Protein AF-Q9UZE1-F1 (afdb_monomer_lite)

Organism: Pyrococcus abyssi (strain GE5 / Orsay) (NCBI:txid272844)

Secondary structure (DSSP, 8-state):
--S-HHHHHHHHHHHHHHHHHHHHHHHTTS-SB-SSTT-SSBPPHHHHHHHHHHHHHHHHHHHHHHHHHHHTT-

Radius of gyration: 16.77 Å; chains: 1; bounding box: 34×20×49 Å

Sequence (74 aa):
MNRSRLKQLLSLNLVALGVVLYLIGKGAELGNGPPLKDFPTPVDPIPSVLMLTTLVVDVAVTGLALSFLLEGGK

pLDDT: mean 88.25, std 9.36, range [49.53, 96.81]

Structure (mmCIF, N/CA/C/O backbone):
data_AF-Q9UZE1-F1
#
_entry.id   AF-Q9UZE1-F1
#
loop_
_atom_site.group_PDB
_atom_site.id
_atom_site.type_symbol
_atom_site.label_atom_id
_atom_site.label_alt_id
_atom_site.label_comp_id
_atom_site.label_asym_id
_atom_site.label_entity_id
_atom_site.label_seq_id
_atom_site.pdbx_PDB_ins_code
_atom_site.Cartn_x
_atom_site.Cartn_y
_atom_site.Cartn_z
_atom_site.occupancy
_atom_site.B_iso_or_equiv
_atom_site.auth_seq_id
_atom_site.auth_comp_id
_atom_site.auth_asym_id
_atom_site.auth_atom_id
_atom_site.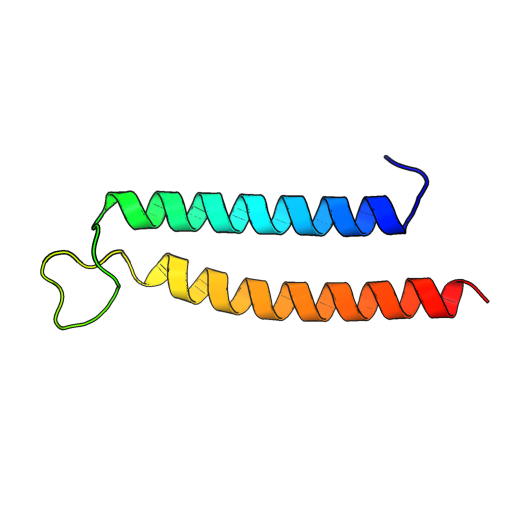pdbx_PDB_model_num
ATOM 1 N N . MET A 1 1 ? 0.441 10.250 19.799 1.00 54.75 1 MET A N 1
ATOM 2 C CA . MET A 1 1 ? -0.485 9.115 19.580 1.00 54.75 1 MET A CA 1
ATOM 3 C C . MET A 1 1 ? -1.917 9.613 19.768 1.00 54.75 1 MET A C 1
ATOM 5 O O . MET A 1 1 ? -2.182 10.251 20.779 1.00 54.75 1 MET A O 1
ATOM 9 N N . ASN A 1 2 ? -2.796 9.450 18.772 1.00 71.12 2 ASN A N 1
ATOM 10 C CA . ASN A 1 2 ? -4.166 9.988 18.805 1.00 71.12 2 ASN A CA 1
ATOM 11 C C . ASN A 1 2 ? -5.061 9.152 19.740 1.00 71.12 2 ASN A C 1
ATOM 13 O O . ASN A 1 2 ? -4.900 7.938 19.780 1.00 71.12 2 ASN A O 1
ATOM 17 N N . ARG A 1 3 ? -6.003 9.767 20.470 1.00 78.25 3 ARG A N 1
ATOM 18 C CA . ARG A 1 3 ? -6.876 9.043 21.422 1.00 78.25 3 ARG A CA 1
ATOM 19 C C . ARG A 1 3 ? -7.986 8.228 20.754 1.00 78.25 3 ARG A C 1
ATOM 21 O O . ARG A 1 3 ? -8.520 7.307 21.359 1.00 78.25 3 ARG A O 1
ATOM 28 N N . SER A 1 4 ? -8.360 8.581 19.525 1.00 89.19 4 SER A N 1
ATOM 29 C CA . SER A 1 4 ? -9.390 7.858 18.779 1.00 89.19 4 SER A CA 1
ATOM 30 C C . SER A 1 4 ? -8.790 6.632 18.092 1.00 89.19 4 SER A C 1
ATOM 32 O O . SER A 1 4 ? -7.990 6.777 17.165 1.00 89.19 4 SER A O 1
ATOM 34 N N . ARG A 1 5 ? -9.244 5.441 18.506 1.00 88.62 5 ARG A N 1
ATOM 35 C CA . ARG A 1 5 ? -8.870 4.147 17.909 1.00 88.62 5 ARG A CA 1
ATOM 36 C C . ARG A 1 5 ? -9.125 4.107 16.391 1.00 88.62 5 ARG A C 1
ATOM 38 O O . ARG A 1 5 ? -8.300 3.598 15.641 1.00 88.62 5 ARG A O 1
ATOM 45 N N . LEU A 1 6 ? -10.201 4.745 15.922 1.00 91.25 6 LEU A N 1
ATOM 46 C CA . LEU A 1 6 ? -10.530 4.847 14.493 1.00 91.25 6 LEU A CA 1
ATOM 47 C C . LEU A 1 6 ? -9.510 5.688 13.711 1.00 91.25 6 LEU A C 1
ATOM 49 O O . LEU A 1 6 ? -9.082 5.306 12.627 1.00 91.25 6 LEU A O 1
ATOM 53 N N . LYS A 1 7 ? -9.053 6.811 14.279 1.00 91.44 7 LYS A N 1
ATOM 54 C CA . LYS A 1 7 ? -8.009 7.626 13.638 1.00 91.44 7 LYS A CA 1
ATOM 55 C C . LYS A 1 7 ? -6.649 6.927 13.642 1.00 91.44 7 LYS A C 1
ATOM 57 O O . LYS A 1 7 ? -5.866 7.149 12.724 1.00 91.44 7 LYS A O 1
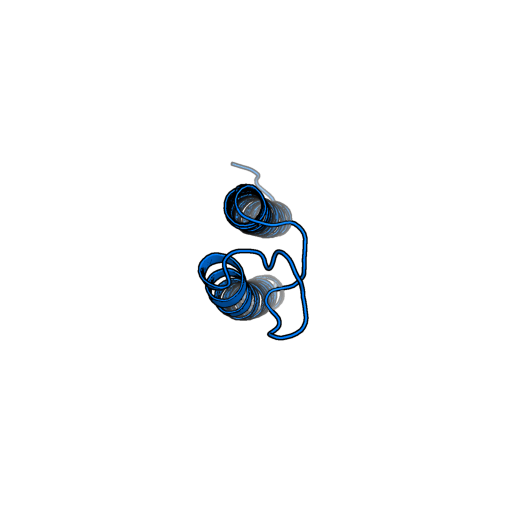ATOM 62 N N . GLN A 1 8 ? -6.366 6.084 14.634 1.00 92.06 8 GLN A N 1
ATOM 63 C CA . GLN A 1 8 ? -5.155 5.256 14.639 1.00 92.06 8 GLN A CA 1
ATOM 64 C C . GLN A 1 8 ? -5.193 4.198 13.531 1.00 92.06 8 GLN A C 1
ATOM 66 O O . GLN A 1 8 ? -4.213 4.069 12.807 1.00 92.06 8 GLN A O 1
ATOM 71 N N . LEU A 1 9 ? -6.331 3.520 13.347 1.00 93.62 9 LEU A N 1
ATOM 72 C CA . LEU A 1 9 ? -6.538 2.568 12.252 1.00 93.62 9 LEU A CA 1
ATOM 73 C C . LEU A 1 9 ? -6.317 3.225 10.879 1.00 93.62 9 LEU A C 1
ATOM 75 O O . LEU A 1 9 ? -5.573 2.717 10.048 1.00 93.62 9 LEU A O 1
ATOM 79 N N . LEU A 1 10 ? -6.905 4.405 10.671 1.00 93.62 10 LEU A N 1
ATOM 80 C CA . LEU A 1 10 ? -6.770 5.143 9.415 1.00 93.62 10 LEU A CA 1
ATOM 81 C C . LEU A 1 10 ? -5.328 5.624 9.179 1.00 93.62 10 LEU A C 1
ATOM 83 O O . LEU A 1 10 ? -4.842 5.625 8.053 1.00 93.62 10 LEU A O 1
ATOM 87 N N . SER A 1 11 ? -4.620 5.981 10.255 1.00 94.06 11 SER A N 1
ATOM 88 C CA . SER A 1 11 ? -3.198 6.340 10.184 1.00 94.06 11 SER A CA 1
ATOM 89 C C . SER A 1 11 ? -2.328 5.139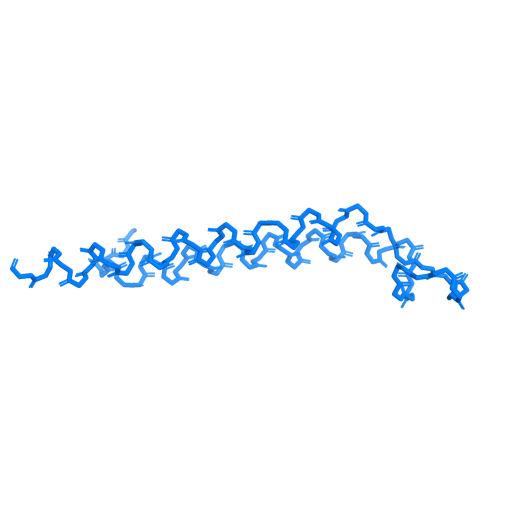 9.796 1.00 94.06 11 SER A C 1
ATOM 91 O O . SER A 1 11 ? -1.374 5.306 9.046 1.00 94.06 11 SER A O 1
ATOM 93 N N . LEU A 1 12 ? -2.660 3.934 10.274 1.00 93.44 12 LEU A N 1
ATOM 94 C CA . LEU A 1 12 ? -1.959 2.702 9.906 1.00 93.44 12 LEU A CA 1
ATOM 95 C C . LEU A 1 12 ? -2.134 2.385 8.415 1.00 93.44 12 LEU A C 1
ATOM 97 O O . LEU A 1 12 ? -1.146 2.126 7.732 1.00 93.44 12 LEU A O 1
ATOM 101 N N . ASN A 1 13 ? -3.361 2.494 7.900 1.00 93.81 13 ASN A N 1
ATOM 102 C CA . ASN A 1 13 ? -3.644 2.275 6.482 1.00 93.81 13 ASN A CA 1
ATOM 103 C C . ASN A 1 13 ? -2.930 3.305 5.582 1.00 93.81 13 ASN A C 1
ATOM 105 O O . ASN A 1 13 ? -2.372 2.942 4.550 1.00 93.81 13 ASN A O 1
ATOM 109 N N . LEU A 1 14 ? -2.839 4.573 6.008 1.00 95.56 14 LEU A N 1
ATOM 110 C CA . LEU A 1 14 ? -2.049 5.593 5.303 1.00 95.56 14 LEU A CA 1
ATOM 111 C C . LEU A 1 14 ? -0.554 5.254 5.243 1.00 95.56 14 LEU A C 1
ATOM 113 O O . LEU A 1 14 ? 0.081 5.474 4.213 1.00 95.56 14 LEU A O 1
ATOM 117 N N . VAL A 1 15 ? 0.018 4.718 6.325 1.00 95.25 15 VAL A N 1
ATOM 118 C CA . VAL A 1 15 ? 1.421 4.275 6.337 1.00 95.25 15 VAL A CA 1
ATOM 119 C C . VAL A 1 15 ? 1.620 3.094 5.390 1.00 95.25 15 VAL A C 1
ATOM 121 O O . VAL A 1 15 ? 2.552 3.120 4.587 1.00 95.25 15 VAL A O 1
ATOM 124 N N . ALA A 1 16 ? 0.732 2.095 5.432 1.00 93.75 16 ALA A N 1
ATOM 125 C CA . ALA A 1 16 ? 0.778 0.951 4.523 1.00 93.75 16 ALA A CA 1
ATOM 126 C C . ALA A 1 16 ? 0.705 1.399 3.053 1.00 93.75 16 ALA A C 1
ATOM 128 O O . ALA A 1 16 ? 1.545 1.007 2.243 1.00 93.75 16 ALA A O 1
ATOM 129 N N . LEU A 1 17 ? -0.220 2.307 2.726 1.00 94.94 17 LEU A N 1
ATOM 130 C CA . LEU A 1 17 ? -0.339 2.891 1.391 1.00 94.94 17 LEU A CA 1
ATOM 131 C C . LEU A 1 17 ? 0.916 3.678 0.983 1.00 94.94 17 LEU A C 1
ATOM 133 O O . LEU A 1 17 ? 1.359 3.580 -0.158 1.00 94.94 17 LEU A O 1
ATOM 137 N N . GLY A 1 18 ? 1.525 4.426 1.905 1.00 95.56 18 GLY A N 1
ATOM 138 C CA . GLY A 1 18 ? 2.781 5.132 1.650 1.00 95.56 18 GLY A CA 1
ATOM 139 C C . GLY A 1 18 ? 3.918 4.184 1.257 1.00 95.56 18 GLY A C 1
ATOM 140 O O . GLY A 1 18 ? 4.639 4.454 0.297 1.00 95.56 18 GLY A O 1
ATOM 141 N N . VAL A 1 19 ? 4.041 3.044 1.943 1.00 94.44 19 VAL A N 1
ATOM 142 C CA . VAL A 1 19 ? 5.027 2.000 1.612 1.00 94.44 19 VAL A CA 1
ATOM 143 C C . VAL A 1 19 ? 4.742 1.381 0.240 1.00 94.44 19 VAL A C 1
ATOM 145 O O . VAL A 1 19 ? 5.668 1.205 -0.551 1.00 94.44 19 VAL A O 1
ATOM 148 N N . VAL A 1 20 ? 3.469 1.109 -0.069 1.00 94.50 20 VAL A N 1
ATOM 149 C CA . VAL A 1 20 ? 3.026 0.610 -1.384 1.00 94.50 20 VAL A CA 1
ATOM 150 C C . VAL A 1 20 ? 3.448 1.555 -2.501 1.00 94.50 20 VAL A C 1
ATOM 152 O O . VAL A 1 20 ? 4.101 1.134 -3.455 1.00 94.50 20 VAL A O 1
ATOM 155 N N . LEU A 1 21 ? 3.116 2.838 -2.369 1.00 93.94 21 LEU A N 1
ATOM 156 C CA . LEU A 1 21 ? 3.443 3.843 -3.375 1.00 93.94 21 LEU A CA 1
ATOM 157 C C . LEU A 1 21 ? 4.954 4.022 -3.531 1.00 93.94 21 LEU A C 1
ATOM 159 O O . LEU A 1 21 ? 5.440 4.142 -4.653 1.00 93.94 21 LEU A O 1
ATOM 163 N N . TYR A 1 22 ? 5.703 3.989 -2.429 1.00 93.88 22 TYR A N 1
ATOM 164 C CA . TYR A 1 22 ? 7.159 4.085 -2.462 1.00 93.88 22 TYR A CA 1
ATOM 165 C C . TYR A 1 22 ? 7.802 2.928 -3.242 1.00 93.88 22 TYR A C 1
ATOM 167 O O . TYR A 1 22 ? 8.636 3.159 -4.118 1.00 93.88 22 TYR A O 1
ATOM 175 N N . LEU A 1 23 ? 7.396 1.686 -2.964 1.00 92.19 23 LEU A N 1
ATOM 176 C CA . LEU A 1 23 ? 7.963 0.503 -3.616 1.00 92.19 23 LEU A CA 1
ATOM 177 C C . LEU A 1 23 ? 7.571 0.402 -5.094 1.00 92.19 23 LEU A C 1
ATOM 179 O O . LEU A 1 23 ? 8.422 0.088 -5.925 1.00 92.19 23 LEU A O 1
ATOM 183 N N . ILE A 1 24 ? 6.320 0.720 -5.442 1.00 91.75 24 ILE A N 1
ATOM 184 C CA . ILE A 1 24 ? 5.886 0.783 -6.846 1.00 91.75 24 ILE A CA 1
ATOM 185 C C . ILE A 1 24 ? 6.648 1.882 -7.591 1.00 91.75 24 ILE A C 1
ATOM 187 O O . ILE A 1 24 ? 7.131 1.643 -8.695 1.00 91.75 24 ILE A O 1
ATOM 191 N N . GLY A 1 25 ? 6.810 3.058 -6.976 1.00 90.69 25 GLY A N 1
ATOM 192 C CA . GLY A 1 25 ? 7.584 4.158 -7.551 1.00 90.69 25 GLY A CA 1
ATOM 193 C C . GLY A 1 25 ? 9.031 3.763 -7.846 1.00 90.69 25 GLY A C 1
ATOM 194 O O . GLY A 1 25 ? 9.553 4.112 -8.899 1.00 90.69 25 GLY A O 1
ATOM 195 N N . LYS A 1 26 ? 9.654 2.966 -6.970 1.00 89.88 26 LYS A N 1
ATOM 196 C CA . LYS A 1 26 ? 10.993 2.413 -7.212 1.00 89.88 26 LYS A CA 1
ATOM 197 C C . LYS A 1 26 ? 11.034 1.383 -8.340 1.00 89.88 26 LYS A C 1
ATOM 199 O O . LYS A 1 26 ? 11.957 1.414 -9.144 1.00 89.88 26 LYS A O 1
ATOM 204 N N . GLY A 1 27 ? 10.026 0.518 -8.448 1.00 84.50 27 GLY A N 1
ATOM 205 C CA . GLY A 1 27 ? 9.904 -0.429 -9.566 1.00 84.50 27 GLY A CA 1
ATOM 206 C C . GLY A 1 27 ? 9.682 0.238 -10.930 1.00 84.50 27 GLY A C 1
ATOM 207 O O . GLY A 1 27 ? 10.066 -0.320 -11.958 1.00 84.50 27 GLY A O 1
ATOM 208 N N . ALA A 1 28 ? 9.106 1.443 -10.940 1.00 84.44 28 ALA A N 1
ATOM 209 C CA . ALA A 1 28 ? 8.856 2.234 -12.144 1.00 84.44 28 ALA A CA 1
ATOM 210 C C . ALA A 1 28 ? 10.098 2.975 -12.684 1.00 84.44 28 ALA A C 1
ATOM 212 O O . ALA A 1 28 ? 10.043 3.533 -13.773 1.00 84.44 28 ALA A O 1
ATOM 213 N N . GLU A 1 29 ? 11.237 2.975 -11.979 1.00 83.50 29 GLU A N 1
ATOM 214 C CA . GLU A 1 29 ? 12.486 3.567 -12.499 1.00 83.50 29 GLU A CA 1
ATOM 215 C C . GLU A 1 29 ? 13.088 2.737 -13.657 1.00 83.50 29 GLU A C 1
ATOM 217 O O . GLU A 1 29 ? 13.865 3.258 -14.456 1.00 83.50 29 GLU A O 1
ATOM 222 N N . LEU A 1 30 ? 12.724 1.452 -13.769 1.00 76.12 30 LEU A N 1
ATOM 223 C CA . LEU A 1 30 ? 13.304 0.492 -14.721 1.00 76.12 30 LEU A CA 1
ATOM 224 C C . LEU A 1 30 ? 12.533 0.378 -16.048 1.00 76.12 30 LEU A C 1
ATOM 226 O O . LEU A 1 30 ? 13.076 -0.114 -17.036 1.00 76.12 30 LEU A O 1
ATOM 230 N N . GLY A 1 31 ? 11.280 0.831 -16.093 1.00 81.69 31 GLY A N 1
ATOM 231 C CA . GLY A 1 31 ? 10.399 0.698 -17.252 1.00 81.69 31 GLY A CA 1
ATOM 232 C C . GLY A 1 31 ? 9.128 1.527 -17.082 1.00 81.69 31 GLY A C 1
ATOM 233 O O . GLY A 1 31 ? 8.836 1.995 -15.991 1.00 81.69 31 GLY A O 1
ATOM 234 N N . ASN A 1 32 ? 8.364 1.719 -18.158 1.00 80.75 32 ASN A N 1
ATOM 235 C CA . ASN A 1 32 ? 7.138 2.538 -18.138 1.00 80.75 32 ASN A CA 1
ATOM 236 C C . ASN A 1 32 ? 5.892 1.767 -18.601 1.00 80.75 32 ASN A C 1
ATOM 238 O O . ASN A 1 32 ? 4.781 2.292 -18.555 1.00 80.75 32 ASN A O 1
ATOM 242 N N . GLY A 1 33 ? 6.064 0.537 -19.082 1.00 83.12 33 GLY A N 1
ATOM 243 C CA . GLY A 1 33 ? 4.985 -0.345 -19.502 1.00 83.12 33 GLY A CA 1
ATOM 244 C C . GLY A 1 33 ? 4.540 -1.283 -18.378 1.00 83.12 33 GLY A C 1
ATOM 245 O O . GLY A 1 33 ? 5.330 -1.599 -17.489 1.00 83.12 33 GLY A O 1
ATOM 246 N N . PRO A 1 34 ? 3.293 -1.776 -18.406 1.00 84.88 34 PRO A N 1
ATOM 247 C CA . PRO A 1 34 ? 2.856 -2.830 -17.497 1.00 84.88 34 PRO A CA 1
ATOM 248 C C . PRO A 1 34 ? 3.768 -4.067 -17.605 1.00 84.88 34 PRO A C 1
ATOM 250 O O . PRO A 1 34 ? 4.330 -4.314 -18.677 1.00 84.88 34 PRO A O 1
ATOM 253 N N . PRO A 1 35 ? 3.905 -4.863 -16.526 1.00 84.12 35 PRO A N 1
ATOM 254 C CA . PRO A 1 35 ? 4.763 -6.047 -16.485 1.00 84.12 35 PRO A CA 1
ATOM 255 C C . PRO A 1 35 ? 4.126 -7.213 -17.263 1.00 84.12 35 PRO A C 1
ATOM 257 O O . PRO A 1 35 ? 3.722 -8.231 -16.704 1.00 84.12 35 PRO A O 1
ATOM 260 N N . LEU A 1 36 ? 3.976 -7.030 -18.573 1.00 87.44 36 LEU A N 1
ATOM 261 C CA . LEU A 1 36 ? 3.325 -7.935 -19.511 1.00 87.44 36 LEU A CA 1
ATOM 262 C C . LEU A 1 36 ? 4.248 -8.176 -20.710 1.00 87.44 36 LEU A C 1
ATOM 264 O O . LEU A 1 36 ? 5.011 -7.301 -21.114 1.00 87.44 36 LEU A O 1
ATOM 268 N N . LYS A 1 37 ? 4.156 -9.376 -21.290 1.00 80.12 37 LYS A N 1
ATOM 269 C CA . LYS A 1 37 ? 5.095 -9.877 -22.306 1.00 80.12 37 LYS A CA 1
ATOM 270 C C . LYS A 1 37 ? 5.143 -9.039 -23.591 1.00 80.12 37 LYS A C 1
ATOM 272 O O . LYS A 1 37 ? 6.191 -8.978 -24.223 1.00 80.12 37 LYS A O 1
ATOM 277 N N . ASP A 1 38 ? 4.039 -8.392 -23.953 1.00 84.19 38 ASP A N 1
ATOM 278 C CA . ASP A 1 38 ? 3.894 -7.683 -25.232 1.00 84.19 38 ASP A CA 1
ATOM 279 C C . ASP A 1 38 ? 4.268 -6.191 -25.164 1.00 84.19 38 ASP A C 1
ATOM 281 O O . ASP A 1 38 ? 4.037 -5.448 -26.118 1.00 84.19 38 ASP A O 1
ATOM 285 N N . PHE A 1 39 ? 4.839 -5.726 -24.046 1.00 82.50 39 PHE A N 1
ATOM 286 C CA . PHE A 1 39 ? 5.206 -4.321 -23.867 1.00 82.50 39 PHE A CA 1
ATOM 287 C C . PHE A 1 39 ? 6.709 -4.094 -24.076 1.00 82.50 39 PHE A C 1
ATOM 289 O O . PHE A 1 39 ? 7.520 -4.885 -23.600 1.00 82.50 39 PHE A O 1
ATOM 296 N N . PRO A 1 40 ? 7.104 -3.001 -24.758 1.00 80.12 40 PRO A N 1
ATOM 297 C CA . PRO A 1 40 ? 8.497 -2.760 -25.141 1.00 80.12 40 PRO A CA 1
ATOM 298 C C . PRO A 1 40 ? 9.424 -2.448 -23.957 1.00 80.12 40 PRO A C 1
ATOM 300 O O . PRO A 1 40 ? 10.623 -2.694 -24.045 1.00 80.12 40 PRO A O 1
ATOM 303 N N . THR A 1 41 ? 8.894 -1.905 -22.857 1.00 83.81 41 THR A N 1
ATOM 304 C CA . THR A 1 41 ? 9.665 -1.526 -21.659 1.00 83.81 41 THR A CA 1
ATOM 305 C C . THR A 1 41 ? 8.878 -1.830 -20.376 1.00 83.81 41 THR A C 1
ATOM 307 O O . THR A 1 41 ? 8.388 -0.907 -19.719 1.00 83.81 41 THR A O 1
ATOM 310 N N . PRO A 1 42 ? 8.691 -3.114 -20.023 1.00 84.56 42 PRO A N 1
ATOM 311 C CA . PRO A 1 42 ? 7.930 -3.495 -18.839 1.00 84.56 42 PRO A CA 1
ATOM 312 C C . PRO A 1 42 ? 8.644 -3.049 -17.555 1.00 84.56 42 PRO A C 1
ATOM 314 O O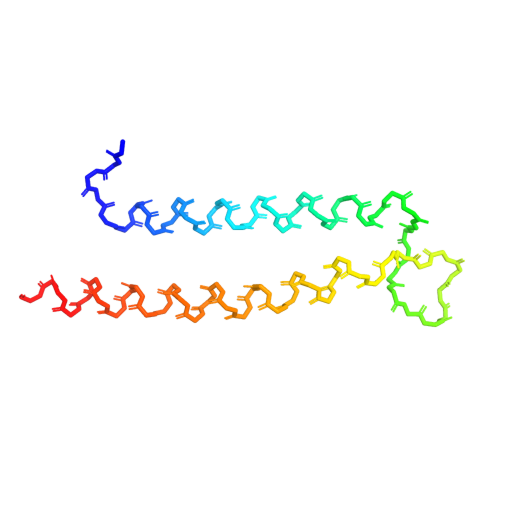 . PRO A 1 42 ? 9.870 -3.108 -17.464 1.00 84.56 42 PRO A O 1
ATOM 317 N N . VAL A 1 43 ? 7.874 -2.608 -16.561 1.00 87.56 43 VAL A N 1
ATOM 318 C CA . VAL A 1 43 ? 8.359 -2.385 -15.188 1.00 87.56 43 VAL A CA 1
ATOM 319 C C . VAL A 1 43 ? 8.812 -3.696 -14.542 1.00 87.56 43 VAL A C 1
ATOM 321 O O . VAL A 1 43 ? 8.382 -4.779 -14.951 1.00 87.56 43 VAL A O 1
ATOM 324 N N . ASP A 1 44 ? 9.635 -3.605 -13.494 1.00 86.50 44 ASP A N 1
ATOM 325 C CA . ASP A 1 44 ? 9.996 -4.774 -12.688 1.00 86.50 44 ASP A CA 1
ATOM 326 C C . ASP A 1 44 ? 8.726 -5.394 -12.062 1.00 86.50 44 ASP A C 1
ATOM 328 O O . ASP A 1 44 ? 7.990 -4.701 -11.351 1.00 86.50 44 ASP A O 1
ATOM 332 N N . PRO A 1 45 ? 8.427 -6.683 -12.314 1.00 88.00 45 PRO A N 1
ATOM 333 C CA . PRO A 1 45 ? 7.263 -7.345 -11.734 1.00 88.00 45 PRO A CA 1
ATOM 334 C C . PRO A 1 45 ? 7.392 -7.600 -10.225 1.00 88.00 45 PRO A C 1
ATOM 336 O O . PRO A 1 45 ? 6.373 -7.842 -9.571 1.00 88.00 45 PRO A O 1
ATOM 339 N N . ILE A 1 46 ? 8.605 -7.572 -9.655 1.00 90.38 46 ILE A N 1
ATOM 340 C CA . ILE A 1 46 ? 8.848 -7.948 -8.256 1.00 90.38 46 ILE A CA 1
ATOM 341 C C . ILE A 1 46 ? 8.053 -7.052 -7.289 1.00 90.38 46 ILE A C 1
ATOM 343 O O . ILE A 1 46 ? 7.278 -7.598 -6.494 1.00 90.38 46 ILE A O 1
ATOM 347 N N . PRO A 1 47 ? 8.144 -5.704 -7.349 1.00 91.50 47 PRO A N 1
ATOM 348 C CA . PRO A 1 47 ? 7.364 -4.846 -6.461 1.00 91.50 47 PRO A CA 1
ATOM 349 C C . PRO A 1 47 ? 5.854 -5.019 -6.649 1.00 91.50 47 PRO A C 1
ATOM 351 O O . PRO A 1 47 ? 5.120 -5.032 -5.666 1.00 91.50 47 PRO A O 1
ATOM 354 N N . SER A 1 48 ? 5.371 -5.205 -7.883 1.00 89.25 48 SER A N 1
ATOM 355 C CA . SER A 1 48 ? 3.935 -5.340 -8.162 1.00 89.25 48 SER A CA 1
ATOM 356 C C . SER A 1 48 ? 3.312 -6.555 -7.472 1.00 89.25 48 SER A C 1
ATOM 358 O O . SER A 1 48 ? 2.242 -6.443 -6.871 1.00 89.25 48 SER A O 1
ATOM 360 N N . VAL A 1 49 ? 3.985 -7.708 -7.517 1.00 92.56 49 VAL A N 1
ATOM 361 C CA . VAL A 1 49 ? 3.490 -8.939 -6.881 1.00 92.56 49 VAL A CA 1
ATOM 362 C C . VAL A 1 49 ? 3.542 -8.826 -5.357 1.00 92.56 49 VAL A C 1
ATOM 364 O O . VAL A 1 49 ? 2.568 -9.166 -4.680 1.00 92.56 49 VAL A O 1
ATOM 367 N N . LEU A 1 50 ? 4.644 -8.300 -4.811 1.00 93.50 50 LEU A N 1
ATOM 368 C CA . LEU A 1 50 ? 4.788 -8.087 -3.370 1.00 93.50 50 LEU A CA 1
ATOM 369 C C . LEU A 1 50 ? 3.694 -7.156 -2.839 1.00 93.50 50 LEU A C 1
ATOM 371 O O . LEU A 1 50 ? 3.009 -7.505 -1.875 1.00 93.50 50 LEU A O 1
ATOM 375 N N . MET A 1 51 ? 3.449 -6.028 -3.511 1.00 94.94 51 MET A N 1
ATOM 376 C CA . MET A 1 51 ? 2.419 -5.087 -3.080 1.00 94.94 51 MET A CA 1
ATOM 377 C C . MET A 1 51 ? 1.016 -5.700 -3.132 1.00 94.94 51 MET A C 1
ATOM 379 O O . MET A 1 51 ? 0.250 -5.514 -2.187 1.00 94.94 51 MET A O 1
ATOM 383 N N . LEU A 1 52 ? 0.686 -6.493 -4.157 1.00 93.56 52 LEU A N 1
ATOM 384 C CA . LEU A 1 52 ? -0.624 -7.145 -4.253 1.00 93.56 52 LEU A CA 1
ATOM 385 C C . LEU A 1 52 ? -0.910 -8.045 -3.039 1.00 93.56 52 LEU A C 1
ATOM 387 O O . LEU A 1 52 ? -1.987 -7.963 -2.451 1.00 93.56 52 LEU A O 1
ATOM 391 N N . THR A 1 53 ? 0.068 -8.846 -2.607 1.00 94.81 53 THR A N 1
ATOM 392 C CA . THR A 1 53 ? -0.085 -9.685 -1.402 1.00 94.81 53 THR A CA 1
ATOM 393 C C . THR A 1 53 ? -0.207 -8.860 -0.123 1.00 94.81 53 THR A C 1
ATOM 395 O O . THR A 1 53 ? -1.016 -9.188 0.744 1.00 94.81 53 THR A O 1
ATOM 398 N N . THR A 1 54 ? 0.532 -7.750 -0.016 1.00 93.88 54 THR A N 1
ATOM 399 C CA . THR A 1 54 ? 0.465 -6.878 1.166 1.00 93.88 54 THR A CA 1
ATOM 400 C C . THR A 1 54 ? -0.893 -6.195 1.295 1.00 93.88 54 THR A C 1
ATOM 402 O O . THR A 1 54 ? -1.411 -6.095 2.402 1.00 93.88 54 THR A O 1
ATOM 405 N N . LEU A 1 55 ? -1.517 -5.797 0.181 1.00 95.50 55 LEU A N 1
ATOM 406 C CA . LEU A 1 55 ? -2.835 -5.159 0.183 1.00 95.50 55 LEU A CA 1
ATOM 407 C C . LEU A 1 55 ? -3.936 -6.121 0.638 1.00 95.50 55 LEU A C 1
ATOM 409 O O . LEU A 1 55 ? -4.826 -5.726 1.387 1.00 95.50 55 LEU A O 1
ATOM 413 N N . VAL A 1 56 ? -3.860 -7.394 0.239 1.00 96.81 56 VAL A N 1
ATOM 414 C CA . VAL A 1 56 ? -4.798 -8.422 0.717 1.00 96.81 56 VAL A CA 1
ATOM 415 C C . VAL A 1 56 ? -4.683 -8.597 2.234 1.00 96.81 56 VAL A C 1
ATOM 417 O O . VAL A 1 56 ? -5.700 -8.641 2.929 1.00 96.81 56 VAL A O 1
ATOM 420 N N . VAL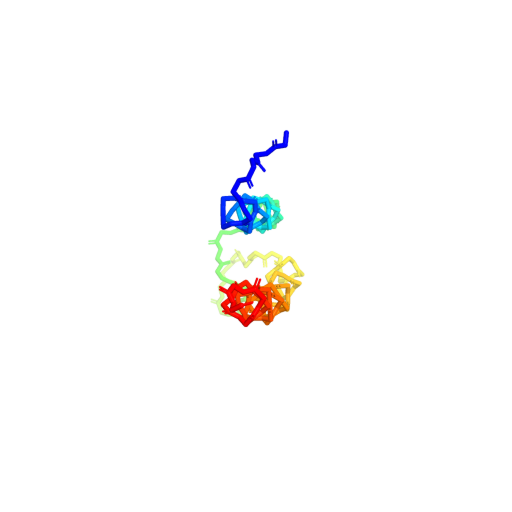 A 1 57 ? -3.455 -8.645 2.759 1.00 96.31 57 VAL A N 1
ATOM 421 C CA . VAL A 1 57 ? -3.211 -8.735 4.207 1.00 96.31 57 VAL A CA 1
ATOM 422 C C . VAL A 1 57 ? -3.704 -7.478 4.931 1.00 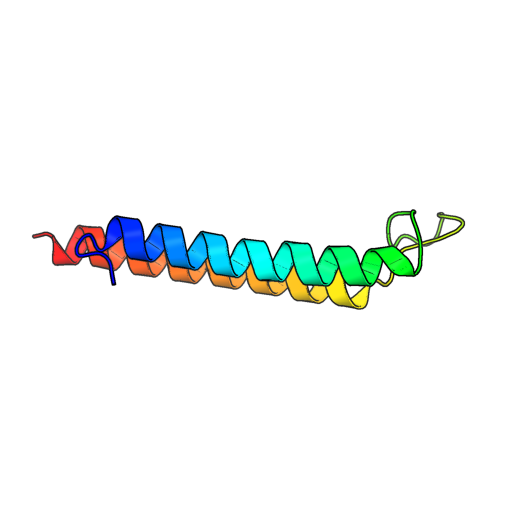96.31 57 VAL A C 1
ATOM 424 O O . VAL A 1 57 ? -4.366 -7.598 5.960 1.00 96.31 57 VAL A O 1
ATOM 427 N N . ASP A 1 58 ? -3.450 -6.283 4.395 1.00 95.06 58 ASP A N 1
ATOM 428 C CA . ASP A 1 58 ? -3.861 -5.012 5.007 1.00 95.06 58 ASP A CA 1
ATOM 429 C C . ASP A 1 58 ? -5.389 -4.881 5.116 1.00 95.06 58 ASP A C 1
ATOM 431 O O . ASP A 1 58 ? -5.911 -4.517 6.173 1.00 95.06 58 ASP A O 1
ATOM 435 N N . VAL A 1 59 ? -6.130 -5.267 4.070 1.00 95.81 59 VAL A N 1
ATOM 436 C CA . VAL A 1 59 ? -7.602 -5.292 4.105 1.00 95.81 59 VAL A CA 1
ATOM 437 C C . VAL A 1 59 ? -8.114 -6.302 5.136 1.00 95.81 59 VAL A C 1
ATOM 439 O O . VAL A 1 59 ? -9.036 -5.986 5.890 1.00 95.81 59 VAL A O 1
ATOM 442 N N . ALA A 1 60 ? -7.503 -7.488 5.230 1.00 96.62 60 ALA A N 1
ATOM 443 C CA . ALA A 1 60 ? -7.885 -8.498 6.218 1.00 96.62 60 ALA A CA 1
ATOM 444 C C . ALA A 1 60 ? -7.647 -8.021 7.664 1.00 96.62 60 ALA A C 1
ATOM 446 O O . ALA A 1 60 ? -8.529 -8.145 8.517 1.00 96.62 60 ALA A O 1
ATOM 447 N N . VAL A 1 61 ? -6.483 -7.422 7.937 1.00 95.19 61 VAL A N 1
ATOM 448 C CA . VAL A 1 61 ? -6.137 -6.873 9.258 1.00 95.19 61 VAL A CA 1
ATOM 449 C C . VAL A 1 61 ? -7.025 -5.680 9.608 1.00 95.19 61 VAL A C 1
ATOM 451 O O . VAL A 1 61 ? -7.498 -5.581 10.739 1.00 95.19 61 VAL A O 1
ATOM 454 N N . THR A 1 62 ? -7.308 -4.798 8.649 1.00 94.81 62 THR A N 1
ATOM 455 C CA . THR A 1 62 ? -8.206 -3.653 8.854 1.00 94.81 62 THR A CA 1
ATOM 456 C C . THR A 1 62 ? -9.632 -4.118 9.147 1.00 94.81 62 THR A C 1
ATOM 458 O O . THR A 1 62 ? -10.263 -3.598 10.067 1.00 94.81 62 THR A O 1
ATOM 461 N N . GLY A 1 63 ? -10.128 -5.139 8.438 1.00 95.06 63 GLY A N 1
ATOM 462 C CA . GLY A 1 63 ? -11.423 -5.764 8.716 1.00 95.06 63 GLY A CA 1
ATOM 463 C C . GLY A 1 63 ? -11.497 -6.361 10.124 1.00 95.06 63 GLY A C 1
ATOM 464 O O . GLY A 1 63 ? -12.449 -6.097 10.859 1.00 95.06 63 GLY A O 1
ATOM 465 N N . LEU A 1 64 ? -10.454 -7.085 10.543 1.00 94.62 64 LEU A N 1
ATOM 466 C CA . LEU A 1 64 ? -10.343 -7.624 11.901 1.00 94.62 64 LEU A CA 1
ATOM 467 C C . LEU A 1 64 ? -10.332 -6.512 12.961 1.00 94.62 64 LEU A C 1
ATOM 469 O O . LEU A 1 64 ? -11.048 -6.576 13.959 1.00 94.62 64 LEU A O 1
ATOM 473 N N . ALA A 1 65 ? -9.541 -5.466 12.743 1.00 93.50 65 ALA A N 1
ATOM 474 C CA . ALA A 1 65 ? -9.429 -4.359 13.679 1.00 93.50 65 ALA A CA 1
ATOM 475 C C . ALA A 1 65 ? -10.726 -3.535 13.774 1.00 93.50 65 ALA A C 1
ATOM 477 O O . ALA A 1 65 ? -11.082 -3.091 14.866 1.00 93.50 65 ALA A O 1
ATOM 478 N N . LEU A 1 66 ? -11.470 -3.378 12.673 1.00 93.94 66 LEU A N 1
ATOM 479 C CA . LEU A 1 66 ? -12.819 -2.803 12.691 1.00 93.94 66 LEU A CA 1
ATOM 480 C C . LEU A 1 66 ? -13.804 -3.692 13.456 1.00 93.94 66 LEU A C 1
ATOM 482 O O . LEU A 1 66 ? -14.585 -3.161 14.243 1.00 93.94 66 LEU A O 1
ATOM 486 N N . SER A 1 67 ? -13.733 -5.018 13.295 1.00 93.81 67 SER A N 1
ATOM 487 C CA . SER A 1 67 ? -14.543 -5.961 14.079 1.00 93.81 67 SER A CA 1
ATOM 488 C C . SER A 1 67 ? -14.323 -5.759 15.578 1.00 93.81 67 SER A C 1
ATOM 490 O O . SER A 1 67 ? -15.280 -5.535 16.313 1.00 93.81 67 SER A O 1
ATOM 492 N N . PHE A 1 68 ? -13.065 -5.711 16.032 1.00 91.94 68 PHE A N 1
ATOM 493 C CA . PHE A 1 68 ? -12.748 -5.444 17.440 1.00 91.94 68 PHE A CA 1
ATOM 494 C C . PHE A 1 68 ? -13.172 -4.051 17.912 1.00 91.94 68 PHE A C 1
ATOM 496 O O . PHE A 1 68 ? -13.524 -3.877 19.078 1.00 91.94 68 PHE A O 1
ATOM 503 N N . LEU A 1 69 ? -13.124 -3.044 17.039 1.00 90.56 69 LEU A N 1
ATOM 504 C CA . LEU A 1 69 ? -13.551 -1.687 17.371 1.00 90.56 69 LEU A CA 1
ATOM 505 C C . LEU A 1 69 ? -15.065 -1.609 17.610 1.00 90.56 69 LEU A C 1
ATOM 507 O O . LEU A 1 69 ? -15.500 -0.904 18.519 1.00 90.56 69 LEU A O 1
ATOM 511 N N . LEU A 1 70 ? -15.844 -2.312 16.785 1.00 89.56 70 LEU A N 1
ATOM 512 C CA . LEU A 1 70 ? -17.302 -2.363 16.864 1.00 89.56 70 LEU A CA 1
ATOM 513 C C . LEU A 1 70 ? -17.774 -3.264 18.010 1.00 89.56 70 LEU A C 1
ATOM 515 O O . LEU A 1 70 ? -18.709 -2.912 18.723 1.00 89.56 70 LEU A O 1
ATOM 519 N N . GLU A 1 71 ? -17.119 -4.407 18.207 1.00 84.38 71 GLU A N 1
ATOM 520 C CA . GLU A 1 71 ? -17.475 -5.381 19.240 1.00 84.38 71 GLU A CA 1
ATOM 521 C C . GLU A 1 71 ? -17.006 -4.944 20.634 1.00 84.38 71 GLU A C 1
ATOM 523 O O . GLU A 1 71 ? -17.795 -4.934 21.572 1.00 84.38 71 GLU A O 1
ATOM 528 N N . GLY A 1 72 ? -15.770 -4.450 20.766 1.00 65.94 72 GLY A N 1
ATOM 529 C CA . GLY A 1 72 ? -15.245 -3.838 21.996 1.00 65.94 72 GLY A CA 1
ATOM 530 C C . GLY A 1 72 ? -15.725 -2.398 22.236 1.00 65.94 72 GLY A C 1
ATOM 531 O O . GLY A 1 72 ? -15.059 -1.635 22.946 1.00 65.94 72 GLY A O 1
ATOM 532 N N . GLY A 1 73 ? -16.798 -1.989 21.554 1.00 57.81 73 GLY A N 1
ATOM 533 C CA . GLY A 1 73 ? -17.558 -0.761 21.789 1.00 57.81 73 GLY A CA 1
ATOM 534 C C . GLY A 1 73 ? -18.911 -1.002 22.471 1.00 57.81 73 GLY A C 1
ATOM 535 O O . GLY A 1 73 ? -19.632 -0.030 22.697 1.00 57.81 73 GLY A O 1
ATOM 536 N N . LYS A 1 74 ? -19.249 -2.263 22.774 1.00 49.53 74 LYS A N 1
ATOM 537 C CA . LYS A 1 74 ? -20.331 -2.642 23.690 1.00 49.53 74 LYS A CA 1
ATOM 538 C C . LYS A 1 74 ? -19.852 -2.655 25.136 1.00 49.53 74 LYS A C 1
ATOM 540 O O . LYS A 1 74 ? -18.694 -3.067 25.365 1.00 49.53 74 LYS A O 1
#

InterPro domains:
  IPR039428 NADH-ubiquinone oxidoreductase chain 4L/Mnh complex subunit C1-like [PF00420] (2-69)

Foldseek 3Di:
DDPDLVVVLVVVVVVLVVVLCVLVVVQCVQFPDDQDDPDPGHTDCVSVVVSVVSVVVSVVVSVVSVVCVVVVVD